Protein AF-A0AAV4JWW9-F1 (afdb_monomer_lite)

Foldseek 3Di:
DLLVCVVVCCVPVQVDDPVCVVVLNVLLVVLQVVLLVVLLVVLVVCVVVVVDPNLVSLVVLQCQLPVVLVVLVVVLVPDHNVPSVVSSVSNSRSSSSVSSNCNRPVCVLCVVPVVCSVVVVVLVVVLVVLVVVLVVVLVVCVVPDDVVNVVSVVVSVVVSVVSVVVVVVCCVVVVD

pLDDT: mean 71.41, std 10.77, range [38.75, 90.5]

InterPro domains:
  IPR036259 MFS transporter superfamily [SSF103473] (2-167)
  IPR050382 Major Facilitator Superfamily Sodium/Anion Cotransporter [PTHR11662] (2-145)

Secondary structure (DSSP, 8-state):
-HHHHHHHHHHHTS---TTTHHHHHHHHHHHHHHHHHHHHHHHHHHHHTTSS-HHHHHHHHHHHHHHHHHHHHHHHHT--TT-HHHHHHHHHHHHHHTTHHIIIIIHHHHHH-GGGHHHHHHHHHHHHHHHHHHHHHHHHHTTT-HHHHHHHHHHHHHHHHHHHHHHHHHHHHH--

Structure (mmCIF, N/CA/C/O backbone):
data_AF-A0AAV4JWW9-F1
#
_entry.id   AF-A0AAV4JWW9-F1
#
loop_
_atom_site.group_PDB
_atom_site.id
_atom_site.type_symbol
_atom_site.label_atom_id
_atom_site.label_alt_id
_atom_site.label_comp_id
_atom_site.label_asym_id
_atom_site.label_entity_id
_atom_site.label_seq_id
_atom_site.pdbx_PDB_ins_code
_atom_site.Cartn_x
_atom_site.Cartn_y
_atom_site.Cartn_z
_atom_site.occupancy
_atom_site.B_iso_or_equiv
_atom_site.auth_seq_id
_atom_site.auth_comp_id
_atom_site.auth_asym_id
_atom_site.auth_atom_id
_atom_site.pdbx_PDB_model_num
ATOM 1 N N . MET A 1 1 ? 0.786 8.801 -7.401 1.00 45.22 1 MET A N 1
ATOM 2 C CA . MET A 1 1 ? 1.708 9.431 -8.378 1.00 45.22 1 MET A CA 1
ATOM 3 C C . MET A 1 1 ? 2.377 8.444 -9.335 1.00 45.22 1 MET A C 1
ATOM 5 O O . MET A 1 1 ? 2.713 8.859 -10.432 1.00 45.22 1 MET A O 1
ATOM 9 N N . LEU A 1 2 ? 2.519 7.156 -8.992 1.00 46.75 2 LEU A N 1
ATOM 10 C CA . LEU A 1 2 ? 3.005 6.135 -9.937 1.00 46.75 2 LEU A CA 1
ATOM 11 C C . LEU A 1 2 ? 2.058 5.967 -11.141 1.00 46.75 2 LEU A C 1
ATOM 13 O O . LEU A 1 2 ? 2.497 6.090 -12.277 1.00 46.75 2 LEU A O 1
ATOM 17 N N . LEU A 1 3 ? 0.748 5.842 -10.892 1.00 53.25 3 LEU A N 1
ATOM 18 C CA . LEU A 1 3 ? -0.300 5.654 -11.911 1.00 53.25 3 LEU A CA 1
ATOM 19 C C . LEU A 1 3 ? -0.308 6.704 -13.043 1.00 53.25 3 LEU A C 1
ATOM 21 O O . LEU A 1 3 ? -0.606 6.374 -14.182 1.00 53.25 3 LEU A O 1
ATOM 25 N N . THR A 1 4 ? 0.028 7.966 -12.754 1.00 49.38 4 THR A N 1
ATOM 26 C CA . THR A 1 4 ? 0.028 9.052 -13.754 1.00 49.38 4 THR A CA 1
ATOM 27 C C . THR A 1 4 ? 1.315 9.117 -14.578 1.00 49.38 4 THR A C 1
ATOM 29 O O . THR A 1 4 ? 1.349 9.788 -15.606 1.00 49.38 4 THR A O 1
ATOM 32 N N . LYS A 1 5 ? 2.378 8.426 -14.148 1.00 53.34 5 LYS A N 1
ATOM 33 C CA . LYS A 1 5 ? 3.680 8.384 -14.829 1.00 53.34 5 LYS A CA 1
ATOM 34 C C . LYS A 1 5 ? 3.863 7.142 -15.702 1.00 53.34 5 LYS A C 1
ATOM 36 O O . LYS A 1 5 ? 4.717 7.169 -16.578 1.00 53.34 5 LYS A O 1
ATOM 41 N N . ILE A 1 6 ? 3.033 6.109 -15.530 1.00 59.84 6 ILE A N 1
ATOM 42 C CA . ILE A 1 6 ? 3.017 4.895 -16.369 1.00 59.84 6 ILE A CA 1
ATOM 43 C C . ILE A 1 6 ? 2.931 5.218 -17.876 1.00 59.84 6 ILE A C 1
ATOM 45 O O . ILE A 1 6 ? 3.791 4.742 -18.618 1.00 59.84 6 ILE A O 1
ATOM 49 N N . PRO A 1 7 ? 1.991 6.061 -18.360 1.00 54.50 7 PRO A N 1
ATOM 50 C CA . PRO A 1 7 ? 1.902 6.356 -19.793 1.00 54.50 7 PRO A CA 1
ATOM 51 C C . PRO A 1 7 ? 3.081 7.194 -20.311 1.00 54.50 7 PRO A C 1
ATOM 53 O O . PRO A 1 7 ? 3.500 7.021 -21.454 1.00 54.50 7 PRO A O 1
ATOM 56 N N . ALA A 1 8 ? 3.651 8.070 -19.475 1.00 57.06 8 ALA A N 1
ATOM 57 C CA . ALA A 1 8 ? 4.846 8.838 -19.824 1.00 57.06 8 ALA A CA 1
ATOM 58 C C . ALA A 1 8 ? 6.088 7.935 -19.911 1.00 57.06 8 ALA A C 1
ATOM 60 O O . ALA A 1 8 ? 6.838 8.026 -20.875 1.00 57.06 8 ALA A O 1
ATOM 61 N N . TYR A 1 9 ? 6.251 6.997 -18.974 1.00 58.56 9 TYR A N 1
ATOM 62 C CA . TYR A 1 9 ? 7.331 6.008 -18.985 1.00 58.56 9 TYR A CA 1
ATOM 63 C C . TYR A 1 9 ? 7.248 5.077 -20.207 1.00 58.56 9 TYR A C 1
ATOM 65 O O . TYR A 1 9 ? 8.242 4.882 -20.902 1.00 58.56 9 TYR A O 1
ATOM 73 N N . MET A 1 10 ? 6.053 4.575 -20.547 1.00 57.94 10 MET A N 1
ATOM 74 C CA . MET A 1 10 ? 5.855 3.756 -21.753 1.00 57.94 10 MET A CA 1
ATOM 75 C C . MET A 1 10 ? 6.157 4.522 -23.052 1.00 57.94 10 MET A C 1
ATOM 77 O O . MET A 1 10 ? 6.667 3.935 -24.006 1.00 57.94 10 MET A O 1
ATOM 81 N N . LYS A 1 11 ? 5.877 5.832 -23.093 1.00 54.72 11 LYS A N 1
ATOM 82 C CA . LYS A 1 11 ? 6.121 6.679 -24.269 1.00 54.72 11 LYS A CA 1
ATOM 83 C C . LYS A 1 11 ? 7.586 7.107 -24.406 1.00 54.72 11 LYS A C 1
ATOM 85 O O . LYS A 1 11 ? 8.137 7.028 -25.499 1.00 54.72 11 LYS A O 1
ATOM 90 N N . GLU A 1 12 ? 8.204 7.576 -23.325 1.00 54.56 12 GLU A N 1
ATOM 91 C CA . GLU A 1 12 ? 9.541 8.188 -23.350 1.00 54.56 12 GLU A CA 1
ATOM 92 C C . GLU A 1 12 ? 10.672 7.162 -23.234 1.00 54.56 12 GLU A C 1
ATOM 94 O O . GLU A 1 12 ? 11.673 7.282 -23.938 1.00 54.56 12 GLU A O 1
ATOM 99 N N . VAL A 1 13 ? 10.513 6.141 -22.386 1.00 54.31 13 VAL A N 1
ATOM 100 C CA . VAL A 1 13 ? 11.567 5.146 -22.113 1.00 54.31 13 VAL A CA 1
ATOM 101 C C . VAL A 1 13 ? 11.436 3.935 -23.032 1.00 54.31 13 VAL A C 1
ATOM 103 O O . VAL A 1 13 ? 12.431 3.392 -23.504 1.00 54.31 13 VAL A O 1
ATOM 106 N N . LEU A 1 14 ? 10.202 3.527 -23.326 1.00 53.22 14 LEU A N 1
ATOM 107 C CA . LEU A 1 14 ? 9.921 2.266 -24.009 1.00 53.22 14 LEU A CA 1
ATOM 108 C C . LEU A 1 14 ? 9.656 2.427 -25.527 1.00 53.22 14 LEU A C 1
ATOM 110 O O . LEU A 1 14 ? 9.617 1.430 -26.240 1.00 53.22 14 LEU A O 1
ATOM 114 N N . LYS A 1 15 ? 9.534 3.663 -26.048 1.00 53.91 15 LYS A N 1
ATOM 115 C CA . LYS A 1 15 ? 9.362 3.997 -27.487 1.00 53.91 15 LYS A CA 1
ATOM 116 C C . LYS A 1 15 ? 8.342 3.115 -28.242 1.00 53.91 15 LYS A C 1
ATOM 118 O O . LYS A 1 15 ? 8.559 2.772 -29.403 1.00 53.91 15 LYS A O 1
ATOM 123 N N . PHE A 1 16 ? 7.236 2.736 -27.601 1.00 54.62 16 PHE A N 1
ATOM 124 C CA . PHE A 1 16 ? 6.217 1.885 -28.223 1.00 54.62 16 PHE A CA 1
ATOM 125 C C . PHE A 1 16 ? 5.291 2.648 -29.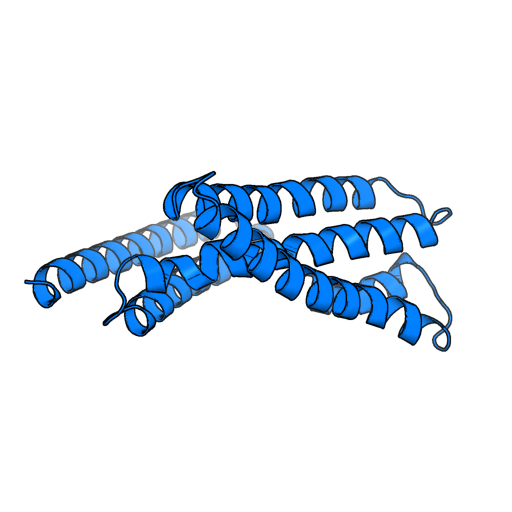180 1.00 54.62 16 PHE A C 1
ATOM 127 O O . PHE A 1 16 ? 4.935 3.805 -28.949 1.00 54.62 16 PHE A O 1
ATOM 134 N N . ASP A 1 17 ? 4.859 1.952 -30.233 1.00 50.69 17 ASP A N 1
ATOM 135 C CA . ASP A 1 17 ? 3.873 2.428 -31.202 1.00 50.69 17 ASP A CA 1
ATOM 136 C C . ASP A 1 17 ? 2.471 2.546 -30.559 1.00 50.69 17 ASP A C 1
ATOM 1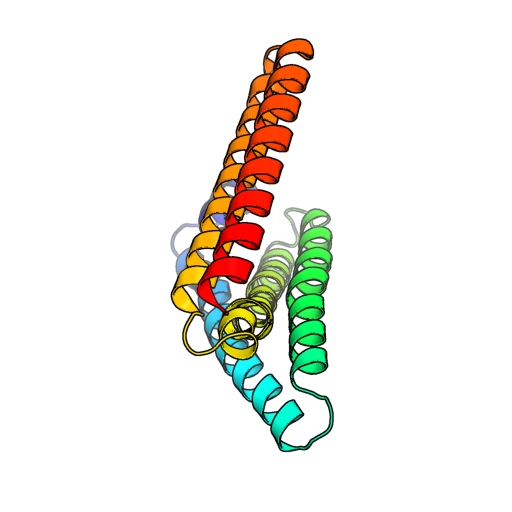38 O O . ASP A 1 17 ? 2.040 1.714 -29.756 1.00 50.69 17 ASP A O 1
ATOM 142 N N . ILE A 1 18 ? 1.740 3.608 -30.896 1.00 52.88 18 ILE A N 1
ATOM 143 C CA . ILE A 1 18 ? 0.592 4.136 -30.135 1.00 52.88 18 ILE A CA 1
ATOM 144 C C . ILE A 1 18 ? -0.617 3.173 -30.121 1.00 52.88 18 ILE A C 1
ATOM 146 O O . ILE A 1 18 ? -1.462 3.263 -29.230 1.00 52.88 18 ILE A O 1
ATOM 150 N N . LYS A 1 19 ? -0.700 2.211 -31.053 1.00 54.22 19 LYS A N 1
ATOM 151 C CA . LYS A 1 19 ? -1.844 1.281 -31.170 1.00 54.22 19 LYS A CA 1
ATOM 152 C C . LYS A 1 19 ? -1.835 0.108 -30.182 1.00 54.22 19 LYS A C 1
ATOM 154 O O . LYS A 1 19 ? -2.908 -0.302 -29.752 1.00 54.22 19 LYS A O 1
ATOM 159 N N . SER A 1 20 ? -0.678 -0.434 -29.792 1.00 57.09 20 SER A N 1
ATOM 160 C CA . SER A 1 20 ? -0.598 -1.541 -28.814 1.00 57.09 20 SER A CA 1
ATOM 161 C C . SER A 1 20 ? -0.531 -1.052 -27.362 1.00 57.09 20 SER A C 1
ATOM 163 O O . SER A 1 20 ? -0.787 -1.813 -26.428 1.00 57.09 20 SER A O 1
ATOM 165 N N . ASN A 1 21 ? -0.244 0.236 -27.160 1.00 59.59 21 ASN A N 1
ATOM 166 C CA . ASN A 1 21 ? 0.006 0.824 -25.847 1.00 59.59 21 ASN A CA 1
ATOM 167 C C . ASN A 1 21 ? -1.233 0.838 -24.928 1.00 59.59 21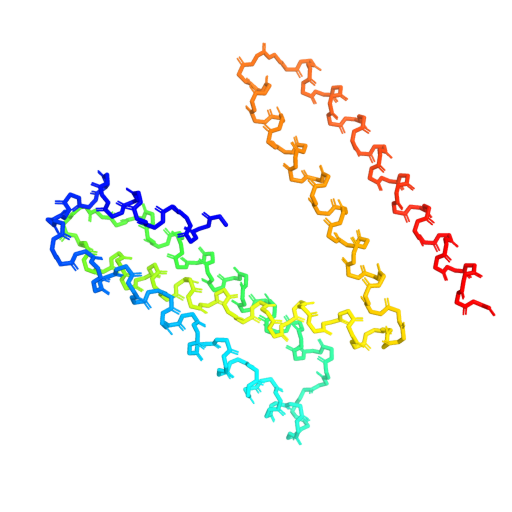 ASN A C 1
ATOM 169 O O . ASN A 1 21 ? -1.102 0.836 -23.704 1.00 59.59 21 ASN A O 1
ATOM 173 N N . GLY A 1 22 ? -2.442 0.803 -25.503 1.00 64.81 22 GLY A N 1
ATOM 174 C CA . GLY A 1 22 ? -3.696 0.744 -24.744 1.00 64.81 22 GLY A CA 1
ATOM 175 C C . GLY A 1 22 ? -3.859 -0.550 -23.939 1.00 64.81 22 GLY A C 1
ATOM 176 O O . GLY A 1 22 ? -4.280 -0.502 -22.786 1.00 64.81 22 GLY A O 1
ATOM 177 N N . VAL A 1 23 ? -3.453 -1.694 -24.503 1.00 68.94 23 VAL A N 1
ATOM 178 C CA . VAL A 1 23 ? -3.547 -3.000 -23.825 1.00 68.94 23 VAL A CA 1
ATOM 179 C C . VAL A 1 23 ? -2.543 -3.078 -22.672 1.00 68.94 23 VAL A C 1
ATOM 181 O O . VAL A 1 23 ? -2.909 -3.444 -21.557 1.00 68.94 23 VAL A O 1
ATOM 184 N N . TYR A 1 24 ? -1.299 -2.646 -22.899 1.00 69.00 24 TYR A N 1
ATOM 185 C CA . TYR A 1 24 ? -0.264 -2.630 -21.858 1.00 69.00 24 TYR A CA 1
ATOM 186 C C . TYR A 1 24 ? -0.530 -1.595 -20.762 1.00 69.00 24 TYR A C 1
ATOM 188 O O . TYR A 1 24 ? -0.225 -1.853 -19.601 1.00 69.00 24 TYR A O 1
ATOM 196 N N . SER A 1 25 ? -1.139 -0.455 -21.100 1.00 69.94 25 SER A N 1
ATOM 197 C CA . SER A 1 25 ? -1.532 0.552 -20.110 1.00 69.94 25 SER A CA 1
ATOM 198 C C . SER A 1 25 ? -2.702 0.086 -19.253 1.00 69.94 25 SER A C 1
ATOM 200 O O . SER A 1 25 ? -2.744 0.453 -18.089 1.00 69.94 25 SER A O 1
ATOM 202 N N . MET A 1 26 ? -3.627 -0.727 -19.780 1.00 77.94 26 MET A N 1
ATOM 203 C CA . MET A 1 26 ? -4.775 -1.246 -19.025 1.00 77.94 26 MET A CA 1
ATOM 204 C C . MET A 1 26 ? -4.377 -2.328 -18.010 1.00 77.94 26 MET A C 1
ATOM 206 O O . MET A 1 26 ? -4.977 -2.395 -16.937 1.00 77.94 26 MET A O 1
ATOM 210 N N . LEU A 1 27 ? -3.354 -3.137 -18.318 1.00 80.50 27 LEU A N 1
ATOM 211 C CA . LEU A 1 27 ? -2.860 -4.215 -17.450 1.00 80.50 27 LEU A CA 1
ATOM 212 C C . LEU A 1 27 ? -2.659 -3.796 -15.979 1.00 80.50 27 LEU A C 1
ATOM 214 O O . LEU A 1 27 ? -3.277 -4.425 -15.125 1.00 80.50 27 LEU A O 1
ATOM 218 N N . PRO A 1 28 ? -1.872 -2.751 -15.647 1.00 79.62 28 PRO A N 1
ATOM 219 C CA . PRO A 1 28 ? -1.635 -2.348 -14.258 1.00 79.62 28 PRO A CA 1
ATOM 220 C C . PRO A 1 28 ? -2.893 -1.875 -13.528 1.00 79.62 28 PRO A C 1
ATOM 222 O O . PRO A 1 28 ? -2.995 -2.072 -12.321 1.00 79.62 28 PRO A O 1
ATOM 225 N N . TYR A 1 29 ? -3.867 -1.280 -14.222 1.00 80.62 29 TYR A N 1
ATOM 226 C CA . TYR A 1 29 ? -5.135 -0.898 -13.589 1.00 80.62 29 TYR A CA 1
ATOM 227 C C . TYR A 1 29 ? -6.010 -2.119 -13.320 1.00 80.62 29 TYR A C 1
ATOM 229 O O . TYR A 1 29 ? -6.628 -2.211 -12.261 1.00 80.62 29 TYR A O 1
ATOM 237 N N . LEU A 1 30 ? -6.043 -3.068 -14.258 1.00 84.25 30 LEU A N 1
ATOM 238 C CA . LEU A 1 30 ? -6.817 -4.295 -14.115 1.00 84.25 30 LEU A CA 1
ATOM 239 C C . LEU A 1 30 ? -6.235 -5.192 -13.016 1.00 84.25 30 LEU A C 1
ATOM 241 O O . LEU A 1 30 ? -6.979 -5.685 -12.173 1.00 84.25 30 LEU A O 1
ATOM 245 N N . THR A 1 31 ? -4.910 -5.358 -12.963 1.00 84.75 31 THR A N 1
ATOM 246 C CA . THR A 1 31 ? -4.257 -6.119 -11.888 1.00 84.75 31 THR A CA 1
ATOM 247 C C . THR A 1 31 ? -4.400 -5.436 -10.537 1.00 84.75 31 THR A C 1
ATOM 249 O O . THR A 1 31 ? -4.618 -6.124 -9.544 1.00 84.75 31 THR A O 1
ATOM 252 N N . PHE A 1 32 ? -4.339 -4.104 -10.484 1.00 85.25 32 PHE A N 1
ATOM 253 C CA . PHE A 1 32 ? -4.612 -3.353 -9.262 1.00 85.25 32 PHE A CA 1
ATOM 254 C C . PHE A 1 32 ? -6.041 -3.580 -8.758 1.00 85.25 32 PHE A C 1
ATOM 256 O O . PHE A 1 32 ? -6.227 -3.871 -7.578 1.00 85.25 32 PHE A O 1
ATOM 263 N N . TRP A 1 33 ? -7.039 -3.516 -9.646 1.00 87.31 33 TRP A N 1
ATOM 264 C CA . TRP A 1 33 ? -8.436 -3.785 -9.297 1.00 87.31 33 TRP A CA 1
ATOM 265 C C . TRP A 1 33 ? -8.667 -5.234 -8.838 1.00 87.31 33 TRP A C 1
ATOM 267 O O . TRP A 1 33 ? -9.392 -5.472 -7.878 1.00 87.31 33 TRP A O 1
ATOM 277 N N . LEU A 1 34 ? -8.014 -6.215 -9.461 1.00 90.06 34 LEU A N 1
ATOM 278 C CA . LEU A 1 34 ? -8.111 -7.605 -9.008 1.00 90.06 34 LEU A CA 1
ATOM 279 C C . LEU A 1 34 ? -7.450 -7.801 -7.638 1.00 90.06 34 LEU A C 1
ATOM 281 O O . LEU A 1 34 ? -8.026 -8.431 -6.752 1.00 90.06 34 LEU A O 1
ATOM 285 N N . LEU A 1 35 ? -6.251 -7.251 -7.441 1.00 88.31 35 LEU A N 1
ATOM 286 C CA . LEU A 1 35 ? -5.493 -7.448 -6.208 1.00 88.31 35 LEU A CA 1
ATOM 287 C C . LEU A 1 35 ? -6.086 -6.707 -5.013 1.00 88.31 35 LEU A C 1
ATOM 289 O O . LEU A 1 35 ? -6.001 -7.239 -3.913 1.00 88.31 35 LEU A O 1
ATOM 293 N N . ILE A 1 36 ? -6.733 -5.552 -5.200 1.00 89.06 36 ILE A N 1
ATOM 294 C CA . ILE A 1 36 ? -7.437 -4.871 -4.101 1.00 89.06 36 ILE A CA 1
ATOM 295 C C . ILE A 1 36 ? -8.649 -5.681 -3.612 1.00 89.06 36 ILE A C 1
ATOM 297 O O . ILE A 1 36 ? -8.895 -5.764 -2.410 1.00 89.06 36 ILE A O 1
ATOM 301 N N . THR A 1 37 ? -9.387 -6.335 -4.516 1.00 90.50 37 THR A N 1
ATOM 302 C CA . THR A 1 37 ? -10.500 -7.216 -4.130 1.00 90.50 37 THR A CA 1
ATOM 303 C C . THR A 1 37 ? -9.982 -8.477 -3.443 1.00 90.50 37 THR A C 1
ATOM 305 O O . THR A 1 37 ? -10.480 -8.853 -2.381 1.00 90.50 37 THR A O 1
ATOM 308 N N . LEU A 1 38 ? -8.940 -9.101 -4.001 1.00 90.44 38 LEU A N 1
ATOM 309 C CA . LEU A 1 38 ? -8.317 -10.288 -3.415 1.00 90.44 38 LEU A CA 1
ATOM 310 C C . LEU A 1 38 ? -7.690 -9.999 -2.048 1.00 90.44 38 LEU A C 1
ATOM 312 O O . LEU A 1 38 ? -7.804 -10.831 -1.152 1.00 90.44 38 LEU A O 1
ATOM 316 N N . SER A 1 39 ? -7.059 -8.838 -1.855 1.00 88.06 39 SER A N 1
ATOM 317 C CA . SER A 1 39 ? -6.448 -8.474 -0.575 1.00 88.06 39 SER A CA 1
ATOM 318 C C . SER A 1 39 ? -7.492 -8.258 0.520 1.00 88.06 39 SER A C 1
ATOM 320 O O . SER A 1 39 ? -7.257 -8.654 1.660 1.00 88.06 39 SER A O 1
ATOM 322 N N . GLY A 1 40 ? -8.656 -7.696 0.177 1.00 88.00 40 GLY A N 1
ATOM 323 C CA . GLY A 1 40 ? -9.804 -7.597 1.081 1.00 88.00 40 GLY A CA 1
ATOM 324 C C . GLY A 1 40 ? -10.315 -8.975 1.503 1.00 88.00 40 GLY A C 1
ATOM 325 O O . GLY A 1 40 ? -10.341 -9.281 2.692 1.00 88.00 40 GLY A O 1
ATOM 326 N N . MET A 1 41 ? -10.602 -9.847 0.528 1.00 89.75 41 MET A N 1
ATOM 327 C CA . MET A 1 41 ? -11.055 -11.219 0.797 1.00 89.75 41 MET A CA 1
ATOM 328 C C . MET A 1 41 ? -10.040 -12.014 1.624 1.00 89.75 41 MET A C 1
ATOM 330 O O . MET A 1 41 ? -10.419 -12.757 2.526 1.00 89.75 41 MET A O 1
ATOM 334 N N . LEU A 1 42 ? -8.747 -11.858 1.328 1.00 87.38 42 LEU A N 1
ATOM 335 C CA . LEU A 1 42 ? -7.674 -12.514 2.063 1.00 87.38 42 LEU A CA 1
ATOM 336 C C . LEU A 1 42 ? -7.609 -12.007 3.508 1.00 87.38 42 LEU A C 1
ATOM 338 O O . LEU A 1 42 ? -7.516 -12.819 4.424 1.00 87.38 42 LEU A O 1
ATOM 342 N N . ALA A 1 43 ? -7.702 -10.695 3.731 1.00 85.31 43 ALA A N 1
ATOM 343 C CA . ALA A 1 43 ? -7.713 -10.125 5.076 1.00 85.31 43 ALA A CA 1
ATOM 344 C C . ALA A 1 43 ? -8.909 -10.635 5.898 1.00 85.31 43 ALA A C 1
ATOM 346 O O . ALA A 1 43 ? -8.725 -11.078 7.032 1.00 85.31 43 ALA A O 1
ATOM 347 N N . ASP A 1 44 ? -10.106 -10.655 5.310 1.00 86.56 44 ASP A N 1
ATOM 348 C CA . ASP A 1 44 ? -11.315 -11.151 5.975 1.00 86.56 44 ASP A CA 1
ATOM 349 C C . ASP A 1 44 ? -11.240 -12.665 6.235 1.00 86.56 44 ASP A C 1
ATOM 351 O O . ASP A 1 44 ? -11.686 -13.156 7.276 1.00 86.56 44 ASP A O 1
ATOM 355 N N . TRP A 1 45 ? -10.611 -13.425 5.335 1.00 88.00 45 TRP A N 1
ATOM 356 C CA . TRP A 1 45 ? -10.368 -14.854 5.523 1.00 88.00 45 TRP A CA 1
ATOM 357 C C . TRP A 1 45 ? -9.377 -15.136 6.663 1.00 88.00 45 TRP A C 1
ATOM 359 O O . TRP A 1 45 ? -9.628 -16.017 7.487 1.00 88.00 45 TRP A O 1
ATOM 369 N N . LEU A 1 46 ? -8.283 -14.371 6.760 1.00 85.69 46 LEU A N 1
ATOM 370 C CA . LEU A 1 46 ? -7.311 -14.492 7.853 1.00 85.69 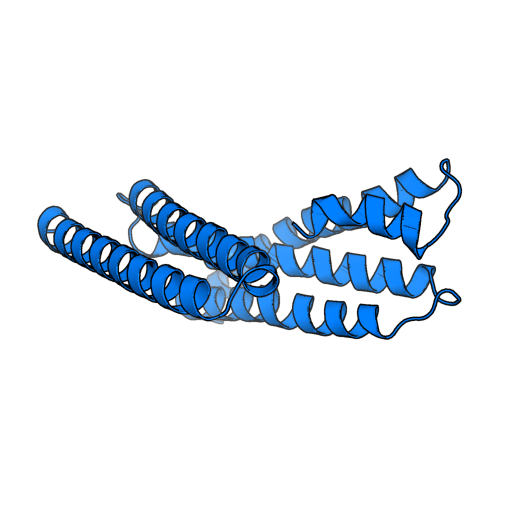46 LEU A CA 1
ATOM 371 C C . LEU A 1 46 ? -7.945 -14.202 9.222 1.00 85.69 46 LEU A C 1
ATOM 373 O O . LEU A 1 46 ? -7.662 -14.910 10.192 1.00 85.69 46 LEU A O 1
ATOM 377 N N . ILE A 1 47 ? -8.812 -13.187 9.285 1.00 86.50 47 ILE A N 1
ATOM 378 C CA . ILE A 1 47 ? -9.502 -12.775 10.513 1.00 86.50 47 ILE A CA 1
ATOM 379 C C . ILE A 1 47 ? -10.590 -13.791 10.890 1.00 86.50 47 ILE A C 1
ATOM 381 O O . ILE A 1 47 ? -10.644 -14.233 12.035 1.00 86.50 47 ILE A O 1
ATOM 385 N N . SER A 1 48 ? -11.428 -14.218 9.938 1.00 86.06 48 SER A N 1
ATOM 386 C CA . SER A 1 48 ? -12.542 -15.151 10.197 1.00 86.06 48 SER A CA 1
ATOM 387 C C . SER A 1 48 ? -12.091 -16.549 10.620 1.00 86.06 48 SER A C 1
ATOM 389 O O . SER A 1 48 ? -12.782 -17.219 11.384 1.00 86.06 48 SER A O 1
ATOM 391 N N . ARG A 1 49 ? -10.915 -16.992 10.164 1.00 84.25 49 ARG A N 1
ATOM 392 C CA . ARG A 1 49 ? -10.292 -18.253 10.594 1.00 84.25 49 ARG A CA 1
ATOM 393 C C . ARG A 1 49 ? -9.574 -18.148 11.945 1.00 84.25 49 ARG A C 1
ATOM 395 O O . ARG A 1 49 ? -9.120 -19.169 12.451 1.00 84.25 49 ARG A O 1
ATOM 402 N N . GLY A 1 50 ? -9.447 -16.945 12.510 1.00 80.12 50 GLY A N 1
ATOM 403 C CA . GLY A 1 50 ? -8.767 -16.710 13.783 1.00 80.12 50 GLY A CA 1
ATOM 404 C C . GLY A 1 50 ? -7.250 -16.917 13.738 1.00 80.12 50 GLY A C 1
ATOM 405 O O . GLY A 1 50 ? -6.635 -17.070 14.788 1.00 80.12 50 GLY A O 1
ATOM 406 N N . PHE A 1 51 ? -6.632 -16.931 12.549 1.00 79.75 51 PHE A N 1
ATOM 407 C CA . PHE A 1 51 ? -5.181 -17.115 12.430 1.00 79.75 51 PHE A CA 1
ATOM 408 C C . PHE A 1 51 ? -4.402 -15.916 12.984 1.00 79.75 51 PHE A C 1
ATOM 410 O O . PHE A 1 51 ? -3.329 -16.095 13.555 1.00 79.75 51 PHE A O 1
ATOM 417 N N . LEU A 1 52 ? -4.931 -14.701 12.810 1.00 77.69 52 LEU A N 1
ATOM 418 C CA . LEU A 1 52 ? -4.299 -13.444 13.210 1.00 77.69 52 LEU A CA 1
ATOM 419 C C . LEU A 1 52 ? -5.356 -12.458 13.728 1.00 77.69 52 LEU A C 1
ATOM 421 O O . LEU A 1 52 ? -6.432 -12.328 13.146 1.00 77.69 52 LEU A O 1
ATOM 425 N N . SER A 1 53 ? -5.036 -11.717 14.795 1.00 81.94 53 SER A N 1
ATOM 426 C CA . SER A 1 53 ? -5.879 -10.609 15.267 1.00 81.94 53 SER A CA 1
ATOM 427 C C . SER A 1 53 ? -6.012 -9.527 14.190 1.00 81.94 53 SER A C 1
ATOM 429 O O . SER A 1 53 ? -5.142 -9.386 13.324 1.00 81.94 53 SER A O 1
ATOM 431 N N . ILE A 1 54 ? -7.068 -8.714 14.277 1.00 80.44 54 ILE A N 1
ATOM 432 C CA . ILE A 1 54 ? -7.333 -7.611 13.337 1.00 80.44 54 ILE A CA 1
ATOM 433 C C . ILE A 1 54 ? -6.097 -6.706 13.213 1.00 80.44 54 ILE A C 1
ATOM 435 O O . ILE A 1 54 ? -5.602 -6.483 12.111 1.00 80.44 54 ILE A O 1
ATOM 439 N N . GLU A 1 55 ? -5.503 -6.295 14.336 1.00 78.88 55 GLU A N 1
ATOM 440 C CA . GLU A 1 55 ? -4.311 -5.436 14.350 1.00 78.88 55 GLU A CA 1
ATOM 441 C C . GLU A 1 55 ? -3.112 -6.031 13.598 1.00 78.88 55 GLU A C 1
ATOM 443 O O . GLU A 1 55 ? -2.450 -5.345 12.816 1.00 78.88 55 GLU A O 1
ATOM 448 N N . TRP A 1 56 ? -2.823 -7.315 13.821 1.00 78.12 56 TRP A N 1
ATOM 449 C CA . TRP A 1 56 ? -1.690 -7.995 13.194 1.00 78.12 56 TRP A CA 1
ATOM 450 C C . TRP A 1 56 ? -1.926 -8.233 11.706 1.00 78.12 56 TRP A C 1
ATOM 452 O O . TRP A 1 56 ? -1.011 -8.040 10.907 1.00 78.12 56 TRP A O 1
ATOM 462 N N . THR A 1 57 ? -3.160 -8.556 11.319 1.00 81.62 57 THR A N 1
ATOM 463 C CA . THR A 1 57 ? -3.547 -8.693 9.912 1.00 81.62 57 THR A CA 1
ATOM 464 C C . THR A 1 57 ? -3.369 -7.367 9.171 1.00 81.62 57 THR A C 1
ATOM 466 O O . THR A 1 57 ? -2.738 -7.328 8.114 1.00 81.62 57 THR A O 1
ATOM 469 N N . ARG A 1 58 ? -3.829 -6.248 9.751 1.00 80.19 58 ARG A N 1
ATOM 470 C CA . ARG A 1 58 ? -3.679 -4.908 9.155 1.00 80.19 58 ARG A CA 1
ATOM 471 C C . ARG A 1 58 ? -2.211 -4.481 9.047 1.00 80.19 58 ARG A C 1
ATOM 473 O O . ARG A 1 58 ? -1.815 -3.933 8.015 1.00 80.19 58 ARG A O 1
ATOM 480 N N . LYS A 1 59 ? -1.386 -4.769 10.063 1.00 77.62 59 LYS A N 1
ATOM 481 C CA . LYS A 1 59 ? 0.070 -4.529 10.024 1.00 77.62 59 LYS A CA 1
ATOM 482 C C . LYS A 1 59 ? 0.747 -5.338 8.917 1.00 77.62 59 LYS A C 1
ATOM 484 O O . LYS A 1 59 ? 1.481 -4.764 8.119 1.00 77.62 59 LYS A O 1
ATOM 489 N N . LEU A 1 60 ? 0.455 -6.635 8.816 1.00 80.62 60 LEU A N 1
ATOM 490 C CA . LEU A 1 60 ? 1.033 -7.510 7.791 1.00 80.62 60 LEU A CA 1
ATOM 491 C C . LEU A 1 60 ? 0.667 -7.062 6.374 1.00 80.62 60 LEU A C 1
ATOM 493 O O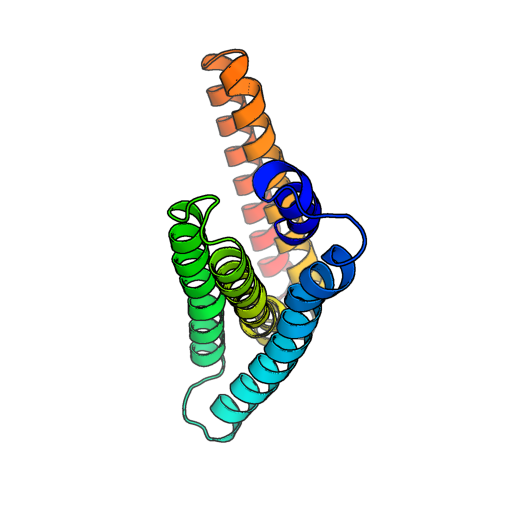 . LEU A 1 60 ? 1.554 -6.926 5.534 1.00 80.62 60 LEU A O 1
ATOM 497 N N . MET A 1 61 ? -0.608 -6.757 6.118 1.00 79.75 61 MET A N 1
ATOM 498 C CA . MET A 1 61 ? -1.049 -6.263 4.806 1.00 79.75 61 MET A CA 1
ATOM 499 C C . MET A 1 61 ? -0.396 -4.923 4.443 1.00 79.75 61 MET A C 1
ATOM 501 O O . MET A 1 61 ? -0.020 -4.710 3.291 1.00 79.75 61 MET A O 1
ATOM 505 N N . SER A 1 62 ? -0.182 -4.045 5.427 1.00 78.00 62 SER A N 1
ATOM 506 C CA . SER A 1 62 ? 0.505 -2.763 5.217 1.00 78.00 62 SER A CA 1
ATOM 507 C C . SER A 1 62 ? 2.001 -2.944 4.925 1.00 78.00 62 SER A C 1
ATOM 509 O O . SER A 1 62 ? 2.541 -2.269 4.047 1.00 78.00 62 SER A O 1
ATOM 511 N N . CYS A 1 63 ? 2.672 -3.881 5.604 1.00 78.38 63 CYS A N 1
ATOM 512 C CA . CYS A 1 63 ? 4.064 -4.243 5.324 1.00 78.38 63 CYS A CA 1
ATOM 513 C C . CYS A 1 63 ? 4.224 -4.831 3.916 1.00 78.38 63 CYS A C 1
ATOM 515 O O . CYS A 1 63 ? 5.107 -4.416 3.170 1.00 78.38 63 CYS A O 1
ATOM 517 N N . ILE A 1 64 ? 3.349 -5.755 3.513 1.00 79.81 64 ILE A N 1
ATOM 518 C CA . ILE A 1 64 ? 3.388 -6.354 2.170 1.00 79.81 64 ILE A CA 1
ATOM 519 C C . ILE A 1 64 ? 3.131 -5.282 1.103 1.00 79.81 64 ILE A C 1
ATOM 521 O O . ILE A 1 64 ? 3.871 -5.198 0.123 1.00 79.81 64 ILE A O 1
ATOM 525 N N . GLY A 1 65 ? 2.146 -4.409 1.331 1.00 73.88 65 GLY A N 1
ATOM 526 C CA . GLY A 1 65 ? 1.800 -3.307 0.432 1.00 73.88 65 GLY A CA 1
ATOM 527 C C . GLY A 1 65 ? 2.824 -2.168 0.364 1.00 73.88 65 GLY A C 1
ATOM 528 O O . GLY A 1 65 ? 2.638 -1.246 -0.422 1.00 73.88 65 GLY A O 1
ATOM 529 N N . THR A 1 66 ? 3.896 -2.198 1.161 1.00 74.12 66 THR A N 1
ATOM 530 C CA . THR A 1 66 ? 4.982 -1.199 1.128 1.00 74.12 66 THR A CA 1
ATOM 531 C C . THR A 1 66 ? 6.306 -1.815 0.692 1.00 74.12 66 THR A C 1
ATOM 533 O O . THR A 1 66 ? 6.938 -1.316 -0.238 1.00 74.12 66 THR A O 1
ATOM 536 N N . ILE A 1 67 ? 6.696 -2.936 1.300 1.00 76.50 67 ILE A N 1
ATOM 537 C CA . ILE A 1 67 ? 7.937 -3.652 0.981 1.00 76.50 67 ILE A CA 1
ATOM 538 C C . ILE A 1 67 ? 7.848 -4.287 -0.409 1.00 76.50 67 ILE A C 1
ATOM 540 O O . ILE A 1 67 ? 8.794 -4.187 -1.188 1.00 76.50 67 ILE A O 1
ATOM 544 N N . GLY A 1 68 ? 6.706 -4.896 -0.744 1.00 76.75 68 GLY A N 1
ATOM 545 C CA . GLY A 1 68 ? 6.490 -5.544 -2.035 1.00 76.75 68 GLY A CA 1
ATOM 546 C C . GLY A 1 68 ? 6.711 -4.578 -3.201 1.00 76.75 68 GLY A C 1
ATOM 547 O O . GLY A 1 68 ? 7.648 -4.777 -3.976 1.00 76.75 68 GLY A O 1
ATOM 548 N N . PRO A 1 69 ? 5.928 -3.488 -3.308 1.00 75.06 69 PRO A N 1
ATOM 549 C CA . PRO A 1 69 ? 6.102 -2.515 -4.379 1.00 75.06 69 PRO A CA 1
ATOM 550 C C . PRO A 1 69 ? 7.514 -1.932 -4.450 1.00 75.06 69 PRO A C 1
ATOM 552 O O . PRO A 1 69 ? 8.023 -1.770 -5.556 1.00 75.06 69 PRO A O 1
ATOM 555 N N . ALA A 1 70 ? 8.161 -1.668 -3.306 1.00 71.25 70 ALA A N 1
ATOM 556 C CA . ALA A 1 70 ? 9.516 -1.119 -3.251 1.00 71.25 70 ALA A CA 1
ATOM 557 C C . ALA A 1 70 ? 10.564 -2.062 -3.864 1.00 71.25 70 ALA A C 1
ATOM 559 O O . ALA A 1 70 ? 11.370 -1.620 -4.681 1.00 71.25 70 ALA A O 1
ATOM 560 N N . LEU A 1 71 ? 10.528 -3.357 -3.531 1.00 74.25 71 LEU A N 1
ATOM 561 C CA . LEU A 1 71 ? 11.458 -4.350 -4.084 1.00 74.25 71 LEU A CA 1
ATOM 562 C C . LEU A 1 71 ? 11.302 -4.490 -5.602 1.00 74.25 71 LEU A C 1
ATOM 564 O O . LEU A 1 71 ? 12.292 -4.464 -6.334 1.00 74.25 71 LEU A O 1
ATOM 568 N N . PHE A 1 72 ? 10.061 -4.582 -6.085 1.00 76.94 72 PHE A N 1
ATOM 569 C CA . PHE A 1 72 ? 9.797 -4.692 -7.520 1.00 76.94 72 PHE A CA 1
ATOM 570 C C . PHE A 1 72 ? 10.139 -3.405 -8.273 1.00 76.94 72 PHE A C 1
ATOM 572 O O . PHE A 1 72 ? 10.647 -3.474 -9.388 1.00 76.94 72 PHE A O 1
ATOM 579 N N . LEU A 1 73 ? 9.927 -2.235 -7.666 1.00 72.88 73 LEU A N 1
ATOM 580 C CA . LEU A 1 73 ? 10.276 -0.958 -8.283 1.00 72.88 73 LEU A CA 1
ATOM 581 C C . LEU A 1 73 ? 11.799 -0.787 -8.401 1.00 72.88 73 LEU A C 1
ATOM 583 O O . LEU A 1 73 ? 12.290 -0.346 -9.439 1.00 72.88 73 LEU A O 1
ATOM 587 N N . ILE A 1 74 ? 12.557 -1.200 -7.382 1.00 75.00 74 ILE A N 1
ATOM 588 C CA . ILE A 1 74 ? 14.024 -1.244 -7.450 1.00 75.00 74 ILE A CA 1
ATOM 589 C C . ILE A 1 74 ? 14.466 -2.198 -8.569 1.00 75.00 74 ILE A C 1
ATOM 591 O O . ILE A 1 74 ? 15.296 -1.819 -9.389 1.00 75.00 74 ILE A O 1
ATOM 595 N N . GLY A 1 75 ? 13.851 -3.382 -8.670 1.00 71.38 75 GLY A N 1
ATOM 596 C CA . GLY A 1 75 ? 14.107 -4.339 -9.752 1.00 71.38 75 GLY A CA 1
ATOM 597 C C . GLY A 1 75 ? 13.852 -3.766 -11.150 1.00 71.38 75 GLY A C 1
ATOM 598 O O . GLY A 1 75 ? 14.677 -3.948 -12.041 1.00 71.38 75 GLY A O 1
ATOM 599 N N . THR A 1 76 ? 12.771 -2.997 -11.336 1.00 70.25 76 THR A N 1
ATOM 600 C CA . THR A 1 76 ? 12.498 -2.321 -12.621 1.00 70.25 76 THR A CA 1
ATOM 601 C C . THR A 1 76 ? 13.539 -1.261 -12.982 1.00 70.25 76 THR A C 1
ATOM 603 O O . THR A 1 76 ? 13.756 -1.008 -14.162 1.00 70.25 76 THR A O 1
ATOM 606 N N . GLY A 1 77 ? 14.206 -0.660 -11.991 1.00 70.44 77 GLY A N 1
ATOM 607 C CA . GLY A 1 77 ? 15.252 0.342 -12.212 1.00 70.44 77 GLY A CA 1
ATOM 608 C C . GLY A 1 77 ? 16.557 -0.224 -12.779 1.00 70.44 77 GLY A C 1
ATOM 609 O O . GLY A 1 77 ? 17.353 0.538 -13.317 1.00 70.44 77 GLY A O 1
ATOM 610 N N . PHE A 1 78 ? 16.765 -1.542 -12.691 1.00 73.44 78 PHE A N 1
ATOM 611 C CA . PHE A 1 78 ? 17.949 -2.232 -13.215 1.00 73.44 78 PHE A CA 1
ATOM 612 C C . PHE A 1 78 ? 17.730 -2.876 -14.596 1.00 73.44 78 PHE A C 1
ATOM 614 O O . PHE A 1 78 ? 18.612 -3.581 -15.077 1.00 73.44 78 PHE A O 1
ATOM 621 N N . MET A 1 79 ? 16.567 -2.680 -15.231 1.00 71.25 79 MET A N 1
ATOM 622 C CA . MET A 1 79 ? 16.244 -3.295 -16.525 1.00 71.25 79 MET A CA 1
ATOM 623 C C . MET A 1 79 ? 16.556 -2.375 -17.712 1.00 71.25 79 MET A C 1
ATOM 625 O O . MET A 1 79 ? 16.154 -1.212 -17.737 1.00 71.25 79 MET A O 1
ATOM 629 N N . ASP A 1 80 ? 17.217 -2.934 -18.729 1.00 66.25 80 ASP A N 1
ATOM 630 C CA . ASP A 1 80 ? 17.581 -2.240 -19.967 1.00 66.25 80 ASP A CA 1
ATOM 631 C C . ASP A 1 80 ? 16.458 -2.230 -21.021 1.00 66.25 80 ASP A C 1
ATOM 633 O O . ASP A 1 80 ? 15.515 -3.027 -21.002 1.00 66.25 80 ASP A O 1
ATOM 637 N N . CYS A 1 81 ? 16.612 -1.358 -22.026 1.00 61.00 81 CYS A N 1
ATOM 638 C CA . CYS A 1 81 ? 15.663 -1.152 -23.131 1.00 61.00 81 CYS A CA 1
ATOM 639 C C . CYS A 1 81 ? 15.397 -2.401 -23.996 1.00 61.00 81 CYS A C 1
ATOM 641 O O . CYS A 1 81 ? 14.468 -2.394 -24.796 1.00 61.00 81 CYS A O 1
ATOM 643 N N . THR A 1 82 ? 16.192 -3.463 -23.863 1.00 67.19 82 THR A N 1
ATOM 644 C CA . THR A 1 82 ? 16.020 -4.746 -24.566 1.00 67.19 82 THR A CA 1
ATOM 645 C C . THR A 1 82 ? 15.010 -5.678 -23.882 1.00 67.19 82 THR A C 1
ATOM 647 O O . THR A 1 82 ? 14.501 -6.591 -24.527 1.00 67.19 82 THR A O 1
ATOM 650 N N . GLN A 1 83 ? 14.658 -5.441 -22.609 1.00 72.38 83 GLN A N 1
ATOM 651 C CA . GLN A 1 83 ? 13.749 -6.280 -21.807 1.00 72.38 83 GLN A CA 1
ATOM 652 C C . GLN A 1 83 ? 12.419 -5.582 -21.472 1.00 72.38 83 GLN A C 1
ATOM 654 O O . GLN A 1 83 ? 11.888 -5.678 -20.365 1.00 72.38 83 GLN A O 1
ATOM 659 N N . GLN A 1 84 ? 11.834 -4.897 -22.454 1.00 68.56 84 GLN A N 1
ATOM 660 C CA . GLN A 1 84 ? 10.647 -4.055 -22.268 1.00 68.56 84 GLN A CA 1
ATOM 661 C C . GLN A 1 84 ? 9.433 -4.797 -21.684 1.00 68.56 84 GLN A C 1
ATOM 663 O O . GLN A 1 84 ? 8.735 -4.271 -20.820 1.00 68.56 84 GLN A O 1
ATOM 668 N N . VAL A 1 85 ? 9.194 -6.040 -22.113 1.00 74.56 85 VAL A N 1
ATOM 669 C CA . VAL A 1 85 ? 8.072 -6.858 -21.618 1.00 74.56 85 VAL A CA 1
ATOM 670 C C . VAL A 1 85 ? 8.267 -7.237 -20.144 1.00 74.56 85 VAL A C 1
ATOM 672 O O . VAL A 1 85 ? 7.316 -7.192 -19.365 1.00 74.56 85 VAL A O 1
ATOM 675 N N . GLY A 1 86 ? 9.503 -7.546 -19.737 1.00 75.12 86 GLY A N 1
ATOM 676 C CA . GLY A 1 86 ? 9.841 -7.862 -18.345 1.00 75.12 86 GLY A CA 1
ATOM 677 C C . GLY A 1 86 ? 9.640 -6.667 -17.411 1.00 75.12 86 GLY A C 1
ATOM 678 O O . GLY A 1 86 ? 9.057 -6.819 -16.336 1.00 75.12 86 GLY A O 1
ATOM 679 N N . ALA A 1 87 ? 10.019 -5.469 -17.865 1.00 74.38 87 ALA A N 1
ATOM 680 C CA . ALA A 1 87 ? 9.818 -4.229 -17.120 1.00 74.38 87 ALA A CA 1
ATOM 681 C C . ALA A 1 87 ? 8.326 -3.924 -16.900 1.00 74.38 87 ALA A C 1
ATOM 683 O O . ALA A 1 87 ? 7.922 -3.580 -15.789 1.00 74.38 87 ALA A O 1
ATOM 684 N N . VAL A 1 88 ? 7.484 -4.114 -17.925 1.00 77.88 88 VAL A N 1
ATOM 685 C CA . VAL A 1 88 ? 6.029 -3.915 -17.811 1.00 77.88 88 VAL A CA 1
ATOM 686 C C . VAL A 1 88 ? 5.406 -4.908 -16.831 1.00 77.88 88 VAL A C 1
ATOM 688 O O . VAL A 1 88 ? 4.568 -4.509 -16.024 1.00 77.88 88 VAL A O 1
ATOM 691 N N . ILE A 1 89 ? 5.823 -6.178 -16.844 1.00 82.06 89 ILE A N 1
ATOM 692 C CA . ILE A 1 89 ? 5.314 -7.192 -15.908 1.00 82.06 89 ILE A CA 1
ATOM 693 C C . ILE A 1 89 ? 5.708 -6.844 -14.469 1.00 82.06 89 ILE A C 1
ATOM 695 O O . ILE A 1 89 ? 4.840 -6.803 -13.599 1.00 82.06 89 ILE A O 1
ATOM 699 N N . MET A 1 90 ? 6.981 -6.534 -14.208 1.00 78.56 90 MET A N 1
ATOM 700 C CA . MET A 1 90 ? 7.424 -6.165 -12.859 1.00 78.56 90 MET A CA 1
ATOM 701 C C . MET A 1 90 ? 6.749 -4.887 -12.351 1.00 78.56 90 MET A C 1
ATOM 703 O O . MET A 1 90 ? 6.344 -4.823 -11.190 1.00 78.56 90 MET A O 1
ATOM 707 N N . LEU A 1 91 ? 6.554 -3.896 -13.222 1.00 79.12 91 LEU A N 1
ATOM 708 C CA . LEU A 1 91 ? 5.836 -2.671 -12.882 1.00 79.12 91 LEU A CA 1
ATOM 709 C C . LEU A 1 91 ? 4.353 -2.949 -12.596 1.00 79.12 91 LEU A C 1
ATOM 711 O O . LEU A 1 91 ? 3.800 -2.425 -11.633 1.00 79.12 91 LEU A O 1
ATOM 715 N N . THR A 1 92 ? 3.721 -3.821 -13.380 1.00 83.94 92 THR A N 1
ATOM 716 C CA . THR A 1 92 ? 2.329 -4.256 -13.183 1.00 83.94 92 THR A CA 1
ATOM 717 C C . THR A 1 92 ? 2.151 -4.981 -11.848 1.00 83.94 92 THR A C 1
ATOM 719 O O . THR A 1 92 ? 1.177 -4.727 -11.140 1.00 83.94 92 THR A O 1
ATOM 722 N N . VAL A 1 93 ? 3.101 -5.843 -11.470 1.00 84.56 93 VAL A N 1
ATOM 723 C CA . VAL A 1 93 ? 3.109 -6.534 -10.171 1.00 84.56 93 VAL A CA 1
ATOM 724 C C . VAL A 1 93 ? 3.351 -5.549 -9.027 1.00 84.56 93 VAL A C 1
ATOM 726 O O . VAL A 1 93 ? 2.633 -5.595 -8.032 1.00 84.56 93 VAL A O 1
ATOM 729 N N . SER A 1 94 ? 4.294 -4.613 -9.177 1.00 82.50 94 SER A N 1
ATOM 730 C CA . SER A 1 94 ? 4.558 -3.559 -8.185 1.00 82.50 94 SER A CA 1
ATOM 731 C C . SER A 1 94 ? 3.305 -2.722 -7.906 1.00 82.50 94 SER A C 1
ATOM 733 O O . SER A 1 94 ? 2.888 -2.584 -6.757 1.00 82.50 94 SER A O 1
ATOM 735 N N . VAL A 1 95 ? 2.647 -2.228 -8.961 1.00 83.19 95 VAL A N 1
ATOM 736 C CA . VAL A 1 95 ? 1.404 -1.449 -8.850 1.00 83.19 95 VAL A CA 1
ATOM 737 C C . VAL A 1 95 ? 0.279 -2.294 -8.260 1.00 83.19 95 VAL A C 1
ATOM 739 O O . VAL A 1 95 ? -0.452 -1.813 -7.401 1.00 83.19 95 VAL A O 1
ATOM 742 N N . GLY A 1 96 ? 0.169 -3.559 -8.659 1.00 84.69 96 GLY A N 1
ATOM 743 C CA . GLY A 1 96 ? -0.783 -4.502 -8.088 1.00 84.69 96 GLY A CA 1
ATOM 744 C C . GLY A 1 96 ? -0.621 -4.686 -6.576 1.00 84.69 96 GLY A C 1
ATOM 745 O O . GLY A 1 96 ? -1.598 -4.633 -5.829 1.00 84.69 96 GLY A O 1
ATOM 746 N N . LEU A 1 97 ? 0.620 -4.830 -6.106 1.00 81.75 97 LEU A N 1
ATOM 747 C CA . LEU A 1 97 ? 0.938 -4.976 -4.685 1.00 81.75 97 LEU A CA 1
ATOM 748 C C . LEU A 1 97 ? 0.616 -3.716 -3.867 1.00 81.75 97 LEU A C 1
ATOM 750 O O . LEU A 1 97 ? 0.301 -3.829 -2.683 1.00 81.75 97 LEU A O 1
ATOM 754 N N . CYS A 1 98 ? 0.587 -2.529 -4.484 1.00 80.62 98 CYS A N 1
ATOM 755 C CA . CYS A 1 98 ? 0.081 -1.321 -3.823 1.00 80.62 98 CYS A CA 1
ATOM 756 C C . CYS A 1 98 ? -1.402 -1.449 -3.420 1.00 80.62 98 CYS A C 1
ATOM 758 O O . CYS A 1 98 ? -1.840 -0.751 -2.507 1.00 80.62 98 CYS A O 1
ATOM 760 N N . GLY A 1 99 ? -2.178 -2.337 -4.056 1.00 79.75 99 GLY A N 1
ATOM 761 C CA . GLY A 1 99 ? -3.577 -2.610 -3.701 1.00 79.75 99 GLY A CA 1
ATOM 762 C C . GLY A 1 99 ? -3.747 -3.113 -2.264 1.00 79.75 99 GLY A C 1
ATOM 763 O O . GLY A 1 99 ? -4.683 -2.710 -1.577 1.00 79.75 99 GLY A O 1
ATOM 764 N N . PHE A 1 100 ? -2.779 -3.877 -1.747 1.00 79.50 100 PHE A N 1
ATOM 765 C CA . PHE A 1 100 ? -2.798 -4.387 -0.368 1.00 79.50 100 PHE A CA 1
ATOM 766 C C . PHE A 1 100 ? -2.747 -3.274 0.689 1.00 79.50 100 PHE A C 1
ATOM 768 O O . PHE A 1 100 ? -3.247 -3.450 1.805 1.00 79.50 100 PHE A O 1
ATOM 775 N N . HIS A 1 101 ? -2.206 -2.103 0.335 1.00 75.25 101 HIS A N 1
ATOM 776 C CA . HIS A 1 101 ? -2.164 -0.941 1.219 1.00 75.25 101 HIS A CA 1
ATOM 777 C C . HIS A 1 101 ? -3.575 -0.437 1.570 1.00 75.25 101 HIS A C 1
ATOM 779 O O . HIS A 1 101 ? -3.805 0.020 2.691 1.00 75.25 101 HIS A O 1
ATOM 785 N N . PHE A 1 102 ? -4.543 -0.572 0.655 1.00 80.75 102 PHE A N 1
ATOM 786 C CA . PHE A 1 102 ? -5.925 -0.145 0.889 1.00 80.75 102 PHE A CA 1
ATOM 787 C C . PHE A 1 102 ? -6.612 -0.995 1.963 1.00 80.75 102 PHE A C 1
ATOM 789 O O . PHE A 1 102 ? -7.240 -0.448 2.866 1.00 80.75 102 PHE A O 1
ATOM 796 N N . SER A 1 103 ? -6.419 -2.317 1.940 1.00 80.00 103 SER A N 1
ATOM 797 C CA . SER A 1 103 ? -6.948 -3.230 2.969 1.00 80.00 103 SER A CA 1
ATOM 798 C C . SER A 1 103 ? -6.248 -3.121 4.333 1.00 80.00 103 SER A C 1
ATOM 800 O O . SER A 1 103 ? -6.757 -3.635 5.329 1.00 80.00 103 SER A O 1
ATOM 802 N N . GLY A 1 104 ? -5.073 -2.486 4.386 1.00 74.50 104 GLY A N 1
ATOM 803 C CA . GLY A 1 104 ? -4.296 -2.281 5.610 1.00 74.50 104 GLY A CA 1
ATOM 804 C C . GLY A 1 104 ? -4.568 -0.928 6.268 1.00 74.50 104 GLY A C 1
ATOM 805 O O . GLY A 1 104 ? -5.127 -0.872 7.360 1.00 74.50 104 GLY A O 1
ATOM 806 N N . PHE A 1 105 ? -4.178 0.163 5.604 1.00 68.62 105 PHE A N 1
ATOM 807 C CA . PHE A 1 105 ? -4.185 1.520 6.166 1.00 68.62 105 PHE A CA 1
ATOM 808 C C . PHE A 1 105 ? -5.556 2.198 6.095 1.00 68.62 105 PHE A C 1
ATOM 810 O O . PHE A 1 105 ? -5.970 2.867 7.039 1.00 68.62 105 PHE A O 1
ATOM 817 N N . PHE A 1 106 ? -6.281 2.023 4.988 1.00 70.25 106 PHE A N 1
ATOM 818 C CA . PHE A 1 106 ? -7.525 2.761 4.757 1.00 70.25 106 PHE A CA 1
ATOM 819 C C . PHE A 1 106 ? -8.616 2.355 5.760 1.00 70.25 106 PHE A C 1
ATOM 821 O O . PHE A 1 106 ? -9.319 3.208 6.292 1.00 70.25 106 PHE A O 1
ATOM 828 N N . ILE A 1 107 ? -8.679 1.062 6.087 1.00 77.31 107 ILE A N 1
ATOM 829 C CA . ILE A 1 107 ? -9.665 0.477 7.010 1.00 77.31 107 ILE A CA 1
ATOM 830 C C . ILE A 1 107 ? -9.286 0.714 8.485 1.00 77.31 107 ILE A C 1
ATOM 832 O O . ILE A 1 107 ? -10.161 0.802 9.341 1.00 77.31 107 ILE A O 1
ATOM 836 N N . ASN A 1 108 ? -7.997 0.920 8.783 1.00 74.94 108 ASN A N 1
ATOM 837 C CA . ASN A 1 108 ? -7.478 1.073 10.148 1.00 74.94 108 ASN A CA 1
ATOM 838 C C . ASN A 1 108 ? -8.165 2.207 10.940 1.00 74.94 108 ASN A C 1
ATOM 840 O O . ASN A 1 108 ? -8.478 2.054 12.117 1.00 74.94 108 ASN A O 1
ATOM 844 N N . HIS A 1 109 ? -8.484 3.319 10.275 1.00 71.25 109 HIS A N 1
ATOM 845 C CA . HIS A 1 109 ? -9.165 4.465 10.892 1.00 71.25 109 HIS A CA 1
ATOM 846 C C . HIS A 1 109 ? -10.573 4.112 11.401 1.00 71.25 109 HIS A C 1
ATOM 848 O O . HIS A 1 109 ? -11.008 4.641 12.423 1.00 71.25 109 HIS A O 1
ATOM 854 N N . GLY A 1 110 ? -11.271 3.213 10.697 1.00 75.12 110 GLY A N 1
ATOM 855 C CA . GLY A 1 110 ? -12.576 2.690 11.102 1.00 75.12 110 GLY A CA 1
ATOM 856 C C . GLY A 1 110 ? -12.482 1.685 12.247 1.00 75.12 110 GLY A C 1
ATOM 857 O O . GLY A 1 110 ? -13.345 1.691 13.121 1.00 75.12 110 GLY A O 1
ATOM 858 N N . ASP A 1 111 ? -11.409 0.889 12.275 1.00 76.00 111 ASP A N 1
ATOM 859 C CA . ASP A 1 111 ? -11.149 -0.102 13.325 1.00 76.00 111 ASP A CA 1
ATOM 860 C C . ASP A 1 111 ? -10.792 0.565 14.679 1.00 76.00 111 ASP A C 1
ATOM 862 O O . ASP A 1 111 ? -11.124 0.024 15.731 1.00 76.00 111 ASP A O 1
ATOM 866 N N . ILE A 1 112 ? -10.153 1.749 14.679 1.00 73.81 112 ILE A N 1
ATOM 867 C CA . ILE A 1 112 ? -9.750 2.472 15.908 1.00 73.81 112 ILE A CA 1
ATOM 868 C C . ILE A 1 112 ? -10.912 3.240 16.557 1.00 73.81 112 ILE A C 1
ATOM 870 O O . ILE A 1 112 ? -11.073 3.197 17.776 1.00 73.81 112 ILE A O 1
ATOM 874 N N . ALA A 1 113 ? -11.698 3.989 15.776 1.00 75.31 113 ALA A N 1
ATOM 875 C CA . ALA A 1 113 ? -12.810 4.783 16.304 1.00 75.31 113 ALA A CA 1
ATOM 876 C C . ALA A 1 113 ? -13.961 4.867 15.286 1.00 75.31 113 ALA A C 1
ATOM 878 O O . ALA A 1 113 ? -14.052 5.847 14.540 1.00 75.31 113 ALA A O 1
ATOM 879 N N . PRO A 1 114 ? -14.889 3.891 15.289 1.00 75.00 114 PRO A N 1
ATOM 880 C CA . PRO A 1 114 ? -16.007 3.833 14.348 1.00 75.00 114 PRO A CA 1
ATOM 881 C C . PRO A 1 114 ? -16.843 5.126 14.248 1.00 75.00 114 PRO A C 1
ATOM 883 O O . PRO A 1 114 ? -17.137 5.537 13.126 1.00 75.00 114 PRO A O 1
ATOM 886 N N . PRO A 1 115 ? -17.192 5.828 15.354 1.00 80.25 115 PRO A N 1
ATOM 887 C CA . PRO A 1 115 ? -18.000 7.048 15.258 1.00 80.25 115 PRO A CA 1
ATOM 888 C C . PRO A 1 115 ? -17.224 8.284 14.765 1.00 80.25 115 PRO A C 1
ATOM 890 O O . PRO A 1 115 ? -17.844 9.238 14.304 1.00 80.25 115 PRO A O 1
ATOM 893 N N . TYR A 1 116 ? -15.884 8.279 14.816 1.00 77.69 116 TYR A N 1
ATOM 894 C CA . TYR A 1 116 ? -15.034 9.425 14.446 1.00 77.69 116 TYR A CA 1
ATOM 895 C C . TYR A 1 116 ? -14.079 9.133 13.279 1.00 77.69 116 TYR A C 1
ATOM 897 O O . TYR A 1 116 ? -13.199 9.944 12.980 1.00 77.69 116 TYR A O 1
ATOM 905 N N . ALA A 1 117 ? -14.255 8.002 12.592 1.00 74.50 117 ALA A N 1
ATOM 906 C CA . ALA A 1 117 ? -13.360 7.528 11.539 1.00 74.50 117 ALA A CA 1
ATOM 907 C C . ALA A 1 117 ? -13.170 8.556 10.410 1.00 74.50 117 ALA A C 1
ATOM 909 O O . ALA A 1 117 ? -12.052 8.762 9.941 1.00 74.50 117 ALA A O 1
ATOM 910 N N . GLY A 1 118 ? -14.243 9.254 10.016 1.00 76.56 118 GLY A N 1
ATOM 911 C CA . GLY A 1 118 ? -14.184 10.306 8.997 1.00 76.56 118 GLY A CA 1
ATOM 912 C C . GLY A 1 118 ? -13.335 11.503 9.429 1.00 76.56 118 GLY A C 1
ATOM 913 O O . GLY A 1 118 ? -12.474 11.955 8.678 1.00 76.56 118 GLY A O 1
ATOM 914 N N . THR A 1 119 ? -13.518 11.980 10.662 1.00 76.69 119 THR A N 1
ATOM 915 C CA . THR A 1 119 ? -12.743 13.102 11.212 1.00 76.69 119 THR A CA 1
ATOM 916 C C . THR A 1 119 ? -11.271 12.729 11.376 1.00 76.69 119 THR A C 1
ATOM 918 O O . THR A 1 119 ? -10.397 13.500 10.984 1.00 76.69 119 THR A O 1
ATOM 921 N N . LEU A 1 120 ? -10.983 11.525 11.882 1.00 71.56 120 LEU A N 1
ATOM 922 C CA . LEU A 1 120 ? -9.616 11.009 11.991 1.00 71.56 120 LEU A CA 1
ATOM 923 C C . LEU A 1 120 ? -8.942 10.892 10.623 1.00 71.56 120 LEU A C 1
ATOM 925 O O . LEU A 1 120 ? -7.804 11.327 10.465 1.00 71.56 120 LEU A O 1
ATOM 929 N N . PHE A 1 121 ? -9.649 10.362 9.624 1.00 78.81 121 PHE A N 1
ATOM 930 C CA . PHE A 1 121 ? -9.122 10.237 8.269 1.00 78.81 121 PHE A CA 1
ATOM 931 C C . PHE A 1 121 ? -8.768 11.601 7.670 1.00 78.81 121 PHE A C 1
ATOM 933 O O . PHE A 1 121 ? -7.667 11.777 7.153 1.00 78.81 121 PHE A O 1
ATOM 940 N N . VAL A 1 122 ? -9.657 12.594 7.791 1.00 77.31 122 VAL A N 1
ATOM 941 C CA . VAL A 1 122 ? -9.400 13.953 7.286 1.00 77.31 122 VAL A CA 1
ATOM 942 C C . VAL A 1 122 ? -8.168 14.559 7.950 1.00 77.31 122 VAL A C 1
ATOM 944 O O . VAL A 1 122 ? -7.312 15.110 7.262 1.00 77.31 122 VAL A O 1
ATOM 947 N N . VAL A 1 123 ? -8.030 14.420 9.267 1.00 77.88 123 VAL A N 1
ATOM 948 C CA . VAL A 1 123 ? -6.873 14.947 9.998 1.00 77.88 123 VAL A CA 1
ATOM 949 C C . VAL A 1 123 ? -5.566 14.301 9.531 1.00 77.88 123 VAL A C 1
ATOM 951 O O . VAL A 1 123 ? -4.590 15.006 9.264 1.00 77.88 123 VAL A O 1
ATOM 954 N N . VAL A 1 124 ? -5.546 12.975 9.373 1.00 74.50 124 VAL A N 1
ATOM 955 C CA . VAL A 1 124 ? -4.368 12.253 8.870 1.00 74.50 124 VAL A CA 1
ATOM 956 C C . VAL A 1 124 ? -4.029 12.691 7.444 1.00 74.50 124 VAL A C 1
ATOM 958 O O . VAL A 1 124 ? -2.866 12.952 7.141 1.00 74.50 124 VAL A O 1
ATOM 961 N N . VAL A 1 125 ? -5.028 12.854 6.574 1.00 81.12 125 VAL A N 1
ATOM 962 C CA . VAL A 1 125 ? -4.824 13.325 5.197 1.00 81.12 125 VAL A CA 1
ATOM 963 C C . VAL A 1 125 ? -4.264 14.747 5.165 1.00 81.12 125 VAL A C 1
ATOM 965 O O . VAL A 1 125 ? -3.320 15.002 4.419 1.00 81.12 125 VAL A O 1
ATOM 968 N N . VAL A 1 126 ? -4.780 15.665 5.988 1.00 79.19 126 VAL A N 1
ATOM 969 C CA . VAL A 1 126 ? -4.271 17.045 6.072 1.00 79.19 126 VAL A CA 1
ATOM 970 C C . VAL A 1 126 ? -2.802 17.054 6.495 1.00 79.19 126 VAL A C 1
ATOM 972 O O . VAL A 1 126 ? -1.988 17.714 5.850 1.00 79.19 126 VAL A O 1
ATOM 975 N N . LEU A 1 127 ? -2.434 16.273 7.514 1.00 72.12 127 LEU A N 1
ATOM 976 C CA . LEU A 1 127 ? -1.042 16.139 7.951 1.00 72.12 127 LEU A CA 1
ATOM 977 C C . LEU A 1 127 ? -0.136 15.612 6.831 1.00 72.12 127 LEU A C 1
ATOM 979 O O . LEU A 1 127 ? 0.928 16.178 6.578 1.00 72.12 127 LEU A O 1
ATOM 983 N N . VAL A 1 128 ? -0.567 14.568 6.118 1.00 73.88 128 VAL A N 1
ATOM 984 C CA . VAL A 1 128 ? 0.196 13.998 4.997 1.00 73.88 128 VAL A CA 1
ATOM 985 C C . VAL A 1 128 ? 0.383 15.023 3.878 1.00 73.88 128 VAL A C 1
ATOM 987 O O . VAL A 1 128 ? 1.495 15.180 3.377 1.00 73.88 128 VAL A O 1
ATOM 990 N N . VAL A 1 129 ? -0.666 15.757 3.498 1.00 76.19 129 VAL A N 1
ATOM 991 C CA . VAL A 1 129 ? -0.588 16.784 2.446 1.00 76.19 129 VAL A CA 1
ATOM 992 C C . VAL A 1 129 ? 0.395 17.888 2.830 1.00 76.19 129 VAL A C 1
ATOM 994 O O . VAL A 1 129 ? 1.236 18.255 2.010 1.00 76.19 129 VAL A O 1
ATOM 997 N N . VAL A 1 130 ? 0.353 18.369 4.076 1.00 72.94 130 VAL A N 1
ATOM 998 C CA . VAL A 1 130 ? 1.284 19.394 4.575 1.00 72.94 130 VAL A CA 1
ATOM 999 C C . VAL A 1 130 ? 2.737 18.913 4.484 1.00 72.94 130 VAL A C 1
ATOM 1001 O O . VAL A 1 130 ? 3.596 19.639 3.983 1.00 72.94 130 VAL A O 1
ATOM 1004 N N . VAL A 1 131 ? 3.015 17.670 4.887 1.00 71.12 131 VAL A N 1
ATOM 1005 C CA . VAL A 1 131 ? 4.364 17.080 4.811 1.00 71.12 131 VAL A CA 1
ATOM 1006 C C . VAL A 1 131 ? 4.830 16.900 3.359 1.00 71.12 131 VAL A C 1
ATOM 1008 O O . VAL A 1 131 ? 5.985 17.180 3.038 1.00 71.12 131 VAL A O 1
ATOM 1011 N N . VAL A 1 132 ? 3.952 16.462 2.453 1.00 70.62 132 VAL A N 1
ATOM 1012 C CA . VAL A 1 132 ? 4.302 16.236 1.039 1.00 70.62 132 VAL A CA 1
ATOM 1013 C C . VAL A 1 132 ? 4.580 17.550 0.305 1.00 70.62 132 VAL A C 1
ATOM 1015 O O . VAL A 1 132 ? 5.582 17.646 -0.407 1.00 70.62 132 VAL A O 1
ATOM 1018 N N . VAL A 1 133 ? 3.738 18.573 0.494 1.00 71.75 133 VAL A N 1
ATOM 1019 C CA . VAL A 1 133 ? 3.953 19.919 -0.074 1.00 71.75 133 VAL A CA 1
ATOM 1020 C C . VAL A 1 133 ? 5.297 20.474 0.386 1.00 71.75 133 VAL A C 1
ATOM 1022 O O . VAL A 1 133 ? 6.052 21.039 -0.405 1.00 71.75 133 VAL A O 1
ATOM 1025 N N . GLN A 1 134 ? 5.640 20.232 1.645 1.00 63.72 134 GLN A N 1
ATOM 1026 C CA . GLN A 1 134 ? 6.896 20.677 2.209 1.00 63.72 134 GLN A CA 1
ATOM 1027 C C . GLN A 1 134 ? 8.122 19.994 1.599 1.00 63.72 134 GLN A C 1
ATOM 1029 O O . GLN A 1 134 ? 9.105 20.657 1.268 1.00 63.72 134 GLN A O 1
ATOM 1034 N N . LEU A 1 135 ? 8.083 18.673 1.435 1.00 67.38 135 LEU A N 1
ATOM 1035 C CA . LEU A 1 135 ? 9.179 17.937 0.803 1.00 67.38 135 LEU A CA 1
ATOM 1036 C C . LEU A 1 135 ? 9.402 18.399 -0.645 1.00 67.38 135 LEU A C 1
ATOM 1038 O O . LEU A 1 135 ? 10.546 18.532 -1.076 1.00 67.38 135 LEU A O 1
ATOM 1042 N N . LEU A 1 136 ? 8.325 18.710 -1.373 1.00 67.44 136 LEU A N 1
ATOM 1043 C CA . LEU A 1 136 ? 8.400 19.267 -2.726 1.00 67.44 136 LEU A CA 1
ATOM 1044 C C . LEU A 1 136 ? 9.062 20.652 -2.744 1.00 67.44 136 LEU A C 1
ATOM 1046 O O . LEU A 1 136 ? 9.942 20.887 -3.574 1.00 67.44 136 LEU A O 1
ATOM 1050 N N . LEU A 1 137 ? 8.710 21.540 -1.806 1.00 66.19 137 LEU A N 1
ATOM 1051 C CA . LEU A 1 137 ? 9.368 22.844 -1.661 1.00 66.19 137 LEU A CA 1
ATOM 1052 C C . LEU A 1 137 ? 10.863 22.691 -1.362 1.00 66.19 137 LEU A C 1
ATOM 1054 O O . LEU A 1 137 ? 11.675 23.373 -1.976 1.00 66.19 137 LEU A O 1
ATOM 1058 N N . VAL A 1 138 ? 11.255 21.754 -0.494 1.00 64.00 138 VAL A N 1
ATOM 1059 C CA . VAL A 1 138 ? 12.671 21.484 -0.188 1.00 64.00 138 VAL A CA 1
ATOM 1060 C C . VAL A 1 138 ? 13.452 21.019 -1.423 1.00 64.00 138 VAL A C 1
ATOM 1062 O O . VAL A 1 138 ? 14.589 21.449 -1.618 1.00 64.00 138 VAL A O 1
ATOM 1065 N N . VAL A 1 139 ? 12.865 20.173 -2.277 1.00 66.50 139 VAL A N 1
ATOM 1066 C CA . VAL A 1 139 ? 13.515 19.712 -3.520 1.00 66.50 139 VAL A CA 1
ATOM 1067 C C . VAL A 1 139 ? 13.692 20.861 -4.514 1.00 66.50 139 VAL A C 1
ATOM 1069 O O . VAL A 1 139 ? 14.771 21.001 -5.086 1.00 66.50 139 VAL A O 1
ATOM 1072 N N . ILE A 1 140 ? 12.677 21.713 -4.679 1.00 65.44 140 ILE A N 1
ATOM 1073 C CA . ILE A 1 140 ? 12.746 22.893 -5.556 1.00 65.44 140 ILE A CA 1
ATOM 1074 C C . ILE A 1 140 ? 13.778 23.900 -5.022 1.00 65.44 140 ILE A C 1
ATOM 1076 O O . ILE A 1 140 ? 14.595 24.420 -5.775 1.00 65.44 140 ILE A O 1
ATOM 1080 N N . VAL A 1 141 ? 13.795 24.141 -3.711 1.00 63.66 141 VAL A N 1
ATOM 1081 C CA . VAL A 1 141 ? 14.678 25.125 -3.066 1.00 63.66 141 VAL A CA 1
ATOM 1082 C C . VAL A 1 141 ? 16.122 24.627 -2.933 1.00 63.66 141 VAL A C 1
ATOM 1084 O O . VAL A 1 141 ? 17.037 25.448 -2.905 1.00 63.66 141 VAL A O 1
ATOM 1087 N N . LYS A 1 142 ? 16.380 23.309 -2.946 1.00 55.84 142 LYS A N 1
ATOM 1088 C CA . LYS A 1 142 ? 17.748 22.765 -3.075 1.00 55.84 142 LYS A CA 1
ATOM 1089 C C . LYS A 1 142 ? 18.455 23.234 -4.351 1.00 55.84 142 LYS A C 1
ATOM 1091 O O . LYS A 1 142 ? 19.679 23.301 -4.355 1.00 55.84 142 LYS A O 1
ATOM 1096 N N . VAL A 1 143 ? 17.701 23.593 -5.393 1.00 59.97 143 VAL A N 1
ATOM 1097 C CA . VAL A 1 143 ? 18.235 24.211 -6.619 1.00 59.97 143 VAL A CA 1
ATOM 1098 C C . VAL A 1 143 ? 18.592 25.695 -6.399 1.00 59.97 143 VAL A C 1
ATOM 1100 O O . VAL A 1 143 ? 19.363 26.254 -7.170 1.00 59.97 143 VAL A O 1
ATOM 1103 N N . VAL A 1 144 ? 18.078 26.334 -5.337 1.00 60.94 144 VAL A N 1
ATOM 1104 C CA . VAL A 1 144 ? 18.087 27.795 -5.142 1.00 60.94 144 VAL A CA 1
ATOM 1105 C C . VAL A 1 144 ? 18.970 28.277 -3.969 1.00 60.94 144 VAL A C 1
ATOM 1107 O O . VAL A 1 144 ? 19.633 29.292 -4.150 1.00 60.94 144 VAL A O 1
ATOM 1110 N N . SER A 1 145 ? 19.045 27.610 -2.798 1.00 62.69 145 SER A N 1
ATOM 1111 C CA . SER A 1 145 ? 20.059 27.857 -1.725 1.00 62.69 145 SER A CA 1
ATOM 1112 C C . SER A 1 145 ? 19.840 27.033 -0.439 1.00 62.69 145 SER A C 1
ATOM 1114 O O . SER A 1 145 ? 18.708 26.844 0.003 1.00 62.69 145 SER A O 1
ATOM 1116 N N . ILE A 1 146 ? 20.926 26.636 0.249 1.00 64.81 146 ILE A N 1
ATOM 1117 C CA . ILE A 1 146 ? 20.900 25.780 1.462 1.00 64.81 146 ILE A CA 1
ATOM 1118 C C . ILE A 1 146 ? 20.240 26.440 2.690 1.00 64.81 146 ILE A C 1
ATOM 1120 O O . ILE A 1 146 ? 19.603 25.754 3.486 1.00 64.81 146 ILE A O 1
ATOM 1124 N N . VAL A 1 147 ? 20.335 27.767 2.834 1.00 63.75 147 VAL A N 1
ATOM 1125 C CA . VAL A 1 147 ? 19.780 28.508 3.987 1.00 63.75 147 VAL A CA 1
ATOM 1126 C C . VAL A 1 147 ? 18.249 28.511 3.968 1.00 63.75 147 VAL A C 1
ATOM 1128 O O . VAL A 1 147 ? 17.609 28.322 5.000 1.00 63.75 147 VAL A O 1
ATOM 1131 N N . VAL A 1 148 ? 17.651 28.647 2.781 1.00 63.44 148 VAL A N 1
ATOM 1132 C CA . VAL A 1 148 ? 16.191 28.645 2.608 1.00 63.44 148 VAL A CA 1
ATOM 1133 C C . VAL A 1 148 ? 15.615 27.261 2.926 1.00 63.44 148 VAL A C 1
ATOM 1135 O O . VAL A 1 148 ? 14.551 27.167 3.532 1.00 63.44 148 VAL A O 1
ATOM 1138 N N . VAL A 1 149 ? 16.352 26.183 2.626 1.00 63.41 149 VAL A N 1
ATOM 1139 C CA . VAL A 1 149 ? 15.962 24.811 2.995 1.00 63.41 149 VAL A CA 1
ATOM 1140 C C . VAL A 1 149 ? 15.825 24.657 4.511 1.00 63.41 149 VAL A C 1
ATOM 1142 O O . VAL A 1 149 ? 14.824 24.115 4.973 1.00 63.41 149 VAL A O 1
ATOM 1145 N N . VAL A 1 150 ? 16.792 25.151 5.291 1.00 64.19 150 VAL A N 1
ATOM 1146 C CA . VAL A 1 150 ? 16.781 25.006 6.758 1.00 64.19 150 VAL A CA 1
ATOM 1147 C C . VAL A 1 150 ? 15.600 25.754 7.378 1.00 64.19 150 VAL A C 1
ATOM 1149 O O . VAL A 1 150 ? 14.884 25.186 8.199 1.00 64.19 150 VAL A O 1
ATOM 1152 N N . VAL A 1 151 ? 15.346 26.994 6.948 1.00 65.62 151 VAL A N 1
ATOM 1153 C CA . VAL A 1 151 ? 14.228 27.805 7.461 1.00 65.62 151 VAL A CA 1
ATOM 1154 C C . VAL A 1 151 ? 12.884 27.157 7.132 1.00 65.62 151 VAL A C 1
ATOM 1156 O O . VAL A 1 151 ? 12.032 27.025 8.008 1.00 65.62 151 VAL A O 1
ATOM 1159 N N . VAL A 1 152 ? 12.715 26.694 5.891 1.00 65.19 152 VAL A N 1
ATOM 1160 C CA . VAL A 1 152 ? 11.491 26.024 5.442 1.00 65.19 152 VAL A CA 1
ATOM 1161 C C . VAL A 1 152 ? 11.257 24.760 6.275 1.00 65.19 152 VAL A C 1
ATOM 1163 O O . VAL A 1 152 ? 10.173 24.613 6.843 1.00 65.19 152 VAL A O 1
ATOM 1166 N N . VAL A 1 153 ? 12.268 23.896 6.442 1.00 66.44 153 VAL A N 1
ATOM 1167 C CA . VAL A 1 153 ? 12.176 22.666 7.255 1.00 66.44 153 VAL A CA 1
ATOM 1168 C C . VAL A 1 153 ? 11.768 22.968 8.698 1.00 66.44 153 VAL A C 1
ATOM 1170 O O . VAL A 1 153 ? 10.844 22.332 9.199 1.00 66.44 153 VAL A O 1
ATOM 1173 N N . VAL A 1 154 ? 12.393 23.954 9.347 1.00 66.00 154 VAL A N 1
ATOM 1174 C CA . VAL A 1 154 ? 12.086 24.314 10.742 1.00 66.00 154 VAL A CA 1
ATOM 1175 C C . VAL A 1 154 ? 10.647 24.807 10.894 1.00 66.00 154 VAL A C 1
ATOM 1177 O O . VAL A 1 154 ? 9.933 24.315 11.765 1.00 66.00 154 VAL A O 1
ATOM 1180 N N . VAL A 1 155 ? 10.186 25.717 10.028 1.00 66.38 155 VAL A N 1
ATOM 1181 C CA . VAL A 1 155 ? 8.813 26.253 10.091 1.00 66.38 155 VAL A CA 1
ATOM 1182 C C . VAL A 1 155 ? 7.780 25.134 9.975 1.00 66.38 155 VAL A C 1
ATOM 1184 O O . VAL A 1 155 ? 6.799 25.123 10.714 1.00 66.38 155 VAL A O 1
ATOM 1187 N N . VAL A 1 156 ? 8.003 24.146 9.109 1.00 63.00 156 VAL A N 1
ATOM 1188 C CA . VAL A 1 156 ? 7.021 23.071 8.932 1.00 63.00 156 VAL A CA 1
ATOM 1189 C C . VAL A 1 156 ? 7.094 21.994 9.994 1.00 63.00 156 VAL A C 1
ATOM 1191 O O . VAL A 1 156 ? 6.045 21.492 10.380 1.00 63.00 156 VAL A O 1
ATOM 1194 N N . VAL A 1 157 ? 8.270 21.674 10.534 1.00 65.19 157 VAL A N 1
ATOM 1195 C CA . VAL A 1 157 ? 8.338 20.810 11.722 1.00 65.19 157 VAL A CA 1
ATOM 1196 C C . VAL A 1 157 ? 7.521 21.432 12.857 1.00 65.19 157 VAL A C 1
ATOM 1198 O O . VAL A 1 157 ? 6.739 20.732 13.492 1.00 65.19 157 VAL A O 1
ATOM 1201 N N . VAL A 1 158 ? 7.606 22.754 13.042 1.00 69.12 158 VAL A N 1
ATOM 1202 C CA . VAL A 1 158 ? 6.786 23.475 14.025 1.00 69.12 158 VAL A CA 1
ATOM 1203 C C . VAL A 1 158 ? 5.293 23.378 13.692 1.00 69.12 158 VAL A C 1
ATOM 1205 O O . VAL A 1 158 ? 4.514 23.026 14.572 1.00 69.12 158 VAL A O 1
ATOM 1208 N N . VAL A 1 159 ? 4.875 23.606 12.441 1.00 70.12 159 VAL A N 1
ATOM 1209 C CA . VAL A 1 159 ? 3.456 23.487 12.041 1.00 70.12 159 VAL A CA 1
ATOM 1210 C C . VAL A 1 159 ? 2.926 22.067 12.252 1.00 70.12 159 VAL A C 1
ATOM 1212 O O . VAL A 1 159 ? 1.848 21.902 12.813 1.00 70.12 159 VAL A O 1
ATOM 1215 N N . VAL A 1 160 ? 3.679 21.037 11.861 1.00 67.12 160 VAL A N 1
ATOM 1216 C CA . VAL A 1 160 ? 3.287 19.632 12.048 1.00 67.12 160 VAL A CA 1
ATOM 1217 C C . VAL A 1 160 ? 3.154 19.308 13.533 1.00 67.12 160 VAL A C 1
ATOM 1219 O O . VAL A 1 160 ? 2.145 18.734 13.932 1.00 67.12 160 VAL A O 1
ATOM 1222 N N . VAL A 1 161 ? 4.117 19.718 14.364 1.00 66.31 161 VAL A N 1
ATOM 1223 C CA . VAL A 1 161 ? 4.054 19.515 15.820 1.00 66.31 161 VAL A CA 1
ATOM 1224 C C . VAL A 1 161 ? 2.840 20.225 16.414 1.00 66.31 161 VAL A C 1
ATOM 1226 O O . VAL A 1 161 ? 2.107 19.617 17.187 1.00 66.31 161 VAL A O 1
ATOM 1229 N N . VAL A 1 162 ? 2.572 21.472 16.021 1.00 70.69 162 VAL A N 1
ATOM 1230 C CA . VAL A 1 162 ? 1.409 22.229 16.503 1.00 70.69 162 VAL A CA 1
ATOM 1231 C C . VAL A 1 162 ? 0.102 21.551 16.093 1.00 70.69 162 VAL A C 1
ATOM 1233 O O . VAL A 1 162 ? -0.766 21.370 16.940 1.00 70.69 162 VAL A O 1
ATOM 1236 N N . VAL A 1 163 ? -0.041 21.113 14.838 1.00 68.62 163 VAL A N 1
ATOM 1237 C CA . VAL A 1 163 ? -1.253 20.415 14.377 1.00 68.62 163 VAL A CA 1
ATOM 1238 C C . VAL A 1 163 ? -1.432 19.093 15.120 1.00 68.62 163 VAL A C 1
ATOM 1240 O O . VAL A 1 163 ? -2.531 18.814 15.586 1.00 68.62 163 VAL A O 1
ATOM 1243 N N . VAL A 1 164 ? -0.370 18.304 15.297 1.00 65.06 164 VAL A N 1
ATOM 1244 C CA . VAL A 1 164 ? -0.429 17.041 16.049 1.00 65.06 164 VAL A CA 1
ATOM 1245 C C . VAL A 1 164 ? -0.837 17.290 17.502 1.00 65.06 164 VAL A C 1
ATOM 1247 O O . VAL A 1 164 ? -1.722 16.605 18.006 1.00 65.06 164 VAL A O 1
ATOM 1250 N N . VAL A 1 165 ? -0.259 18.295 18.165 1.00 65.88 165 VAL A N 1
ATOM 1251 C CA . VAL A 1 165 ? -0.611 18.653 19.548 1.00 65.88 165 VAL A CA 1
ATOM 1252 C C . VAL A 1 165 ? -2.063 19.114 19.641 1.00 65.88 165 VAL A C 1
ATOM 1254 O O . VAL A 1 165 ? -2.794 18.626 20.496 1.00 65.88 165 VAL A O 1
ATOM 1257 N N . VAL A 1 166 ? -2.515 19.995 18.746 1.00 67.81 166 VAL A N 1
ATOM 1258 C CA . VAL A 1 166 ? -3.908 20.471 18.720 1.00 67.81 166 VAL A CA 1
ATOM 1259 C C . VAL A 1 166 ? -4.871 19.309 18.490 1.00 67.81 166 VAL A C 1
ATOM 1261 O O . VAL A 1 166 ? -5.875 19.208 19.182 1.00 67.81 166 VAL A O 1
ATOM 1264 N N . VAL A 1 167 ? -4.553 18.391 17.580 1.00 60.72 167 VAL A N 1
ATOM 1265 C CA . VAL A 1 167 ? -5.367 17.203 17.296 1.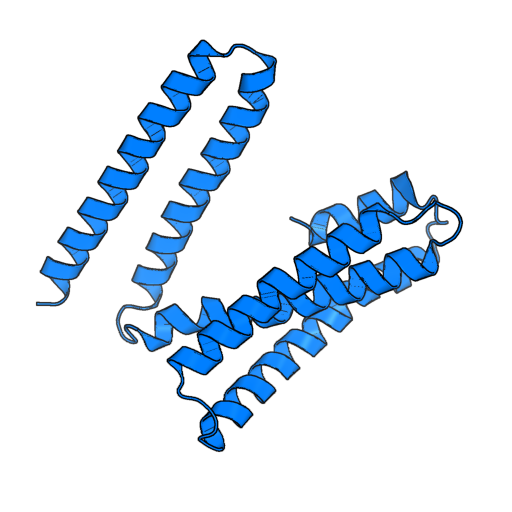00 60.72 167 VAL A CA 1
ATOM 1266 C C . VAL A 1 167 ? -5.440 16.271 18.499 1.00 60.72 167 VAL A C 1
ATOM 1268 O O . VAL A 1 167 ? -6.528 15.822 18.844 1.00 60.72 167 VAL A O 1
ATOM 1271 N N . VAL A 1 168 ? -4.311 15.993 19.157 1.00 62.56 168 VAL A N 1
ATOM 1272 C CA . VAL A 1 168 ? -4.280 15.149 20.360 1.00 62.56 168 VAL A CA 1
ATOM 1273 C C . VAL A 1 168 ? -5.083 15.802 21.481 1.00 62.56 168 VAL A C 1
ATOM 1275 O O . VAL A 1 168 ? -5.882 15.129 22.123 1.00 62.56 168 VAL A O 1
ATOM 1278 N N . VAL A 1 169 ? -4.941 17.113 21.681 1.00 61.97 169 VAL A N 1
ATOM 1279 C CA . VAL A 1 169 ? -5.715 17.861 22.680 1.00 61.97 169 VAL A CA 1
ATOM 1280 C C . VAL A 1 169 ? -7.209 17.833 22.350 1.00 61.97 169 VAL A C 1
ATOM 1282 O O . VAL A 1 169 ? -8.011 17.534 23.228 1.00 61.97 169 VAL A O 1
ATOM 1285 N N . VAL A 1 170 ? -7.602 18.065 21.096 1.00 61.34 170 VAL A N 1
ATOM 1286 C CA . VAL A 1 170 ? -9.009 18.024 20.667 1.00 61.34 170 VAL A CA 1
ATOM 1287 C C . VAL A 1 170 ? -9.587 16.615 20.807 1.00 61.34 170 VAL A C 1
ATOM 1289 O O . VAL A 1 170 ? -10.686 16.471 21.325 1.00 61.34 170 VAL A O 1
ATOM 1292 N N . LEU A 1 171 ? -8.854 15.564 20.433 1.00 54.25 171 LEU A N 1
ATOM 1293 C CA . LEU A 1 171 ? -9.297 14.177 20.617 1.00 54.25 171 LEU A CA 1
ATOM 1294 C C . LEU A 1 171 ? -9.455 13.819 22.100 1.00 54.25 171 LEU A C 1
ATOM 1296 O O . LEU A 1 171 ? -10.444 13.199 22.470 1.00 54.25 171 LEU A O 1
ATOM 1300 N N . VAL A 1 172 ? -8.532 14.244 22.967 1.00 53.84 172 VAL A N 1
ATOM 1301 C CA . VAL A 1 172 ? -8.614 13.989 24.417 1.00 53.84 172 VAL A CA 1
ATOM 1302 C C . VAL A 1 172 ? -9.762 14.763 25.076 1.00 53.84 172 VAL A C 1
ATOM 1304 O O . VAL A 1 172 ? -10.333 14.282 26.053 1.00 53.84 172 VAL A O 1
ATOM 1307 N N . VAL A 1 173 ? -10.105 15.943 24.556 1.00 57.28 173 VAL A N 1
ATOM 1308 C CA . VAL A 1 173 ? -11.193 16.786 25.076 1.00 57.28 173 VAL A CA 1
ATOM 1309 C C . VAL A 1 173 ? -12.565 16.369 24.535 1.00 57.28 173 VAL A C 1
ATOM 1311 O O . VAL A 1 173 ? -13.541 16.486 25.260 1.00 57.28 173 VAL A O 1
ATOM 1314 N N . VAL A 1 174 ? -12.657 15.880 23.293 1.00 49.19 174 VAL A N 1
ATOM 1315 C CA . VAL A 1 174 ? -13.930 15.508 22.638 1.00 49.19 174 VAL A CA 1
ATOM 1316 C C . VAL A 1 174 ? -14.342 14.055 22.917 1.00 49.19 174 VAL A C 1
ATOM 1318 O O . VAL A 1 174 ? -15.520 13.731 22.813 1.00 49.19 174 VAL A O 1
ATOM 1321 N N . VAL A 1 175 ? -13.396 13.172 23.259 1.00 48.03 175 VAL A N 1
ATOM 1322 C CA . VAL A 1 175 ? -13.661 11.744 23.545 1.00 48.03 175 VAL A CA 1
ATOM 1323 C C . VAL A 1 175 ? -13.863 11.470 25.054 1.00 48.03 175 VAL A C 1
ATOM 1325 O O . VAL A 1 175 ? -14.057 10.325 25.455 1.00 48.03 175 VAL A O 1
ATOM 1328 N N . LYS A 1 176 ? -13.860 12.508 25.901 1.00 38.75 176 LYS A N 1
ATOM 1329 C CA . LYS A 1 176 ? -14.356 12.453 27.289 1.00 38.75 176 LYS A CA 1
ATOM 1330 C C . LYS A 1 176 ? -15.755 13.041 27.377 1.00 38.75 176 LYS A C 1
ATOM 1332 O O . LYS A 1 176 ? -16.537 12.501 28.187 1.00 38.75 176 LYS A O 1
#

Sequence (176 aa):
MLLTKIPAYMKEVLKFDIKSNGVYSMLPYLTFWLLITLSGMLADWLISRGFLSIEWTRKLMSCIGTIGPALFLIGTGFMDCTQQVGAVIMLTVSVGLCGFHFSGFFINHGDIAPPYAGTLFVVVVVLVVVVVVQLLLVVIVKVVSIVVVVVVVVVVVVVVVVVVVVVVVVLVVVVK

Radius of gyration: 20.41 Å; chains: 1; bounding box: 39×47×58 Å

Organism: NCBI:txid1093978